Protein AF-A0AAV5MTF2-F1 (afdb_monomer_lite)

pLDDT: mean 80.7, std 14.3, range [47.31, 94.88]

Secondary structure (DSSP, 8-state):
-TTSS-SSHHHHHHHHHHHTSEEEEEETTEEEEEE----HHHHHHHHHHHHHHHHHHHHHHHHHHHHHHHHHHHHHHS---THHHHHHHHHS--

Organism: NCBI:txid152421

Radius of gyration: 33.63 Å; chains: 1; bounding box: 80×46×67 Å

Sequence (94 aa):
MNSTQWATLTEFVKYLGRIGECKVEETPKGWFITSIDRDSETVFKEKQKNKRMKMEMSEEEKKEREIQKQIEKAEQLMPLNPDAEKEKKQKLLL

InterPro domains:
  IPR019447 DNA/RNA-binding protein Kin17, WH-like domain [PF10357] (1-71)
  IPR019447 DNA/RNA-binding protein Kin17, WH-like domain [SM01253] (1-72)
  IPR037321 KIN17-like protein [PTHR12805] (1-85)
  IPR038254 DNA/RNA-binding protein KIN17, WH-like domain superfamily [G3DSA:1.10.10.2030] (1-54)

Foldseek 3Di:
DPPDPDPDPVVVLVVCVVVPQWDWDQDPVGIDTHGDPPPVVVVVVVVVVVVVVVVVVVVVVVVVVVVVVVVVVVVVVPPPPVVVVVVVVVVVVD

Structure (mmCIF, N/CA/C/O backbone):
data_AF-A0AAV5MTF2-F1
#
_entry.id   AF-A0AAV5MTF2-F1
#
loop_
_atom_site.group_PDB
_atom_site.id
_atom_site.type_symbol
_atom_site.label_atom_id
_atom_site.label_alt_id
_atom_site.label_comp_id
_atom_site.label_asym_id
_atom_site.label_entity_id
_atom_site.label_seq_id
_atom_site.pdbx_PDB_ins_code
_atom_site.Cartn_x
_atom_site.Cartn_y
_atom_site.Cartn_z
_atom_site.occupancy
_atom_site.B_iso_or_equiv
_atom_site.auth_seq_id
_atom_site.auth_comp_id
_atom_site.auth_asym_id
_atom_site.auth_atom_id
_atom_site.pdbx_PDB_model_num
ATOM 1 N N . MET A 1 1 ? 20.383 -5.743 -19.799 1.00 80.50 1 MET A N 1
ATOM 2 C CA . MET A 1 1 ? 20.750 -4.815 -18.708 1.00 80.50 1 MET A CA 1
ATOM 3 C C . MET A 1 1 ? 22.039 -5.360 -18.086 1.00 80.50 1 MET A C 1
ATOM 5 O O . MET A 1 1 ? 22.002 -6.397 -17.443 1.00 80.50 1 MET A O 1
ATOM 9 N N . ASN A 1 2 ? 23.195 -4.765 -18.410 1.00 81.12 2 ASN A N 1
ATOM 10 C CA . ASN A 1 2 ? 24.484 -5.484 -18.523 1.00 81.12 2 ASN A CA 1
ATOM 11 C C . ASN A 1 2 ? 25.061 -6.102 -17.234 1.00 81.12 2 ASN A C 1
ATOM 13 O O . ASN A 1 2 ? 25.906 -6.983 -17.325 1.00 81.12 2 ASN A O 1
ATOM 17 N N . SER A 1 3 ? 24.611 -5.675 -16.055 1.00 90.06 3 SER A N 1
ATOM 18 C CA . SER A 1 3 ? 25.092 -6.184 -14.757 1.00 90.06 3 SER A CA 1
ATOM 19 C C . SER A 1 3 ? 24.000 -6.898 -13.965 1.00 90.06 3 SER A C 1
ATOM 21 O O . SER A 1 3 ? 24.070 -6.998 -12.745 1.00 90.06 3 SER A O 1
ATOM 23 N N . THR A 1 4 ? 22.955 -7.359 -14.648 1.00 90.31 4 THR A N 1
ATOM 24 C CA . THR A 1 4 ? 21.818 -8.021 -14.015 1.00 90.31 4 THR A CA 1
ATOM 25 C C . THR A 1 4 ? 21.354 -9.220 -14.826 1.00 90.31 4 THR A C 1
ATOM 27 O O . THR A 1 4 ? 21.619 -9.294 -16.022 1.00 90.31 4 THR A O 1
ATOM 30 N N . GLN A 1 5 ? 20.592 -10.112 -14.194 1.00 91.44 5 GLN A N 1
ATOM 31 C CA . GLN A 1 5 ? 19.989 -11.268 -14.864 1.00 91.44 5 GLN A CA 1
ATOM 32 C C . GLN A 1 5 ? 18.900 -10.906 -15.893 1.00 91.44 5 GLN A C 1
ATOM 34 O O . GLN A 1 5 ? 18.476 -11.772 -16.649 1.00 91.44 5 GLN A O 1
ATOM 39 N N . TRP A 1 6 ? 18.432 -9.652 -15.934 1.00 93.56 6 TRP A N 1
ATOM 40 C CA . TRP A 1 6 ? 17.340 -9.236 -16.817 1.00 93.56 6 TRP A CA 1
ATOM 41 C C . TRP A 1 6 ? 17.842 -8.758 -18.182 1.00 93.56 6 TRP A C 1
ATOM 43 O O . TRP A 1 6 ? 18.786 -7.960 -18.303 1.00 93.56 6 TRP A O 1
ATOM 53 N N . ALA A 1 7 ? 17.149 -9.191 -19.235 1.00 92.12 7 ALA A N 1
ATOM 54 C CA . ALA A 1 7 ? 17.489 -8.814 -20.601 1.00 92.12 7 ALA A CA 1
ATOM 55 C C . ALA A 1 7 ? 17.209 -7.321 -20.832 1.00 92.12 7 ALA A C 1
ATOM 57 O O . ALA A 1 7 ? 18.036 -6.604 -21.407 1.00 92.12 7 ALA A O 1
ATOM 58 N N . THR A 1 8 ? 16.093 -6.816 -20.292 1.00 93.44 8 THR A N 1
ATOM 59 C CA . THR A 1 8 ? 15.634 -5.432 -20.494 1.00 93.44 8 THR A CA 1
ATOM 60 C C . THR A 1 8 ? 15.363 -4.698 -19.181 1.00 93.44 8 THR A C 1
ATOM 62 O O . THR A 1 8 ? 15.038 -5.308 -18.165 1.00 93.44 8 THR A O 1
ATOM 65 N N . LEU A 1 9 ? 15.446 -3.361 -19.214 1.00 91.44 9 LEU A N 1
ATOM 66 C CA . LEU A 1 9 ? 15.068 -2.510 -18.080 1.00 91.44 9 LEU A CA 1
ATOM 67 C C . LEU A 1 9 ? 13.598 -2.729 -17.686 1.00 91.44 9 LEU A C 1
ATOM 69 O O . LEU A 1 9 ? 13.284 -2.850 -16.510 1.00 91.44 9 LEU A O 1
ATOM 73 N N . THR A 1 10 ? 12.705 -2.845 -18.670 1.00 92.69 10 THR A N 1
ATOM 74 C CA . THR A 1 10 ? 11.274 -3.095 -18.453 1.00 92.69 10 THR A CA 1
ATOM 75 C C . THR A 1 10 ? 11.018 -4.385 -17.680 1.00 92.69 10 THR A C 1
ATOM 77 O O . THR A 1 10 ? 10.165 -4.423 -16.796 1.00 92.69 10 THR A O 1
ATOM 80 N N . GLU A 1 11 ? 11.750 -5.450 -18.003 1.00 92.69 11 GLU A N 1
ATOM 81 C CA . GLU A 1 11 ? 11.644 -6.728 -17.301 1.00 92.69 11 GLU A CA 1
ATOM 82 C C . GLU A 1 11 ? 12.074 -6.599 -15.834 1.00 92.69 11 GLU A C 1
ATOM 84 O O . GLU A 1 11 ? 11.357 -7.056 -14.942 1.00 92.69 11 GLU A O 1
ATOM 89 N N . PHE A 1 12 ? 13.180 -5.897 -15.581 1.00 92.38 12 PHE A N 1
ATOM 90 C CA . PHE A 1 12 ? 13.646 -5.610 -14.227 1.00 92.38 12 PHE A CA 1
ATOM 91 C C . PHE A 1 12 ? 12.641 -4.769 -13.424 1.00 92.38 12 PHE A C 1
ATOM 93 O O . PHE A 1 12 ? 12.292 -5.126 -12.301 1.00 92.38 12 PHE A O 1
ATOM 100 N N . VAL A 1 13 ? 12.111 -3.688 -14.003 1.00 92.44 13 VAL A N 1
ATOM 101 C CA . VAL A 1 13 ? 11.150 -2.806 -13.317 1.00 92.44 13 VAL A CA 1
ATOM 102 C C . VAL A 1 13 ? 9.842 -3.540 -13.007 1.00 92.44 13 VAL A C 1
ATOM 104 O O . VAL A 1 13 ? 9.318 -3.440 -11.897 1.00 92.44 13 VAL A O 1
ATOM 107 N N . LYS A 1 14 ? 9.338 -4.360 -13.938 1.00 91.19 14 LYS A N 1
ATOM 108 C CA . LYS A 1 14 ? 8.165 -5.214 -13.687 1.00 91.19 14 LYS A CA 1
ATOM 109 C C . LYS A 1 14 ? 8.434 -6.247 -12.594 1.00 91.19 14 LYS A C 1
ATOM 111 O O . LYS A 1 14 ? 7.540 -6.527 -11.798 1.00 91.19 14 LYS A O 1
ATOM 116 N N . TYR A 1 15 ? 9.643 -6.806 -12.537 1.00 92.69 15 TYR A N 1
ATOM 117 C CA . TYR A 1 15 ? 10.046 -7.705 -11.459 1.00 92.69 15 TYR A CA 1
ATOM 118 C C . TYR A 1 15 ? 10.023 -7.000 -10.093 1.00 92.69 15 TYR A C 1
ATOM 120 O O . TYR A 1 15 ? 9.397 -7.525 -9.173 1.00 92.69 15 TYR A O 1
ATOM 128 N N . LEU A 1 16 ? 10.595 -5.794 -9.979 1.00 90.25 16 LEU A N 1
ATOM 129 C CA . LEU A 1 16 ? 10.568 -4.992 -8.744 1.00 90.25 16 LEU A CA 1
ATOM 130 C C . LEU A 1 16 ? 9.140 -4.698 -8.256 1.00 90.25 16 LEU A C 1
ATOM 132 O O . LEU A 1 16 ? 8.854 -4.806 -7.063 1.00 90.25 16 LEU A O 1
ATOM 136 N N . GLY A 1 17 ? 8.224 -4.395 -9.180 1.00 89.38 17 GLY A N 1
ATOM 137 C CA . GLY A 1 17 ? 6.807 -4.217 -8.854 1.00 89.38 17 GLY A CA 1
ATOM 138 C C . GLY A 1 17 ? 6.132 -5.501 -8.354 1.00 89.38 17 GLY A C 1
ATOM 139 O O . GLY A 1 17 ? 5.327 -5.448 -7.429 1.00 89.38 17 GLY A O 1
ATOM 140 N N .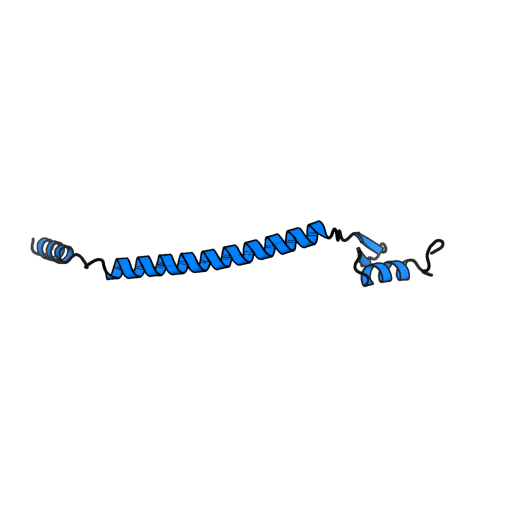 ARG A 1 18 ? 6.482 -6.669 -8.917 1.00 89.69 18 ARG A N 1
ATOM 141 C CA . ARG A 1 18 ? 5.916 -7.976 -8.515 1.00 89.69 18 ARG A CA 1
ATOM 142 C C . ARG A 1 18 ? 6.356 -8.419 -7.123 1.00 89.69 18 ARG A C 1
ATOM 144 O O . ARG A 1 18 ? 5.538 -8.950 -6.381 1.00 89.69 18 ARG A O 1
ATOM 151 N N . ILE A 1 19 ? 7.624 -8.210 -6.768 1.00 90.69 19 ILE A N 1
ATOM 152 C CA . ILE A 1 19 ? 8.129 -8.498 -5.411 1.00 90.69 19 ILE A CA 1
ATOM 153 C C . ILE A 1 19 ? 7.618 -7.469 -4.381 1.00 90.69 19 ILE A C 1
ATOM 155 O O . ILE A 1 19 ? 7.619 -7.708 -3.171 1.00 90.69 19 ILE A O 1
ATOM 159 N N . GLY A 1 20 ? 7.138 -6.321 -4.873 1.00 85.06 20 GLY A N 1
ATOM 160 C CA . GLY A 1 20 ? 6.543 -5.248 -4.085 1.00 85.06 20 GLY A CA 1
ATOM 161 C C . GLY A 1 20 ? 7.553 -4.428 -3.280 1.00 85.06 20 GLY A C 1
ATOM 162 O O . GLY A 1 20 ? 7.144 -3.680 -2.398 1.00 85.06 20 GLY A O 1
ATOM 163 N N . GLU A 1 21 ? 8.848 -4.565 -3.558 1.00 83.31 21 GLU A N 1
ATOM 164 C CA . GLU A 1 21 ? 9.912 -3.748 -2.953 1.00 83.31 21 GLU A CA 1
ATOM 165 C C . GLU A 1 21 ? 9.809 -2.280 -3.386 1.00 83.31 21 GLU A C 1
ATOM 167 O O . GLU A 1 21 ? 10.231 -1.367 -2.678 1.00 83.31 21 GLU A O 1
ATOM 172 N N . CYS A 1 22 ? 9.225 -2.026 -4.558 1.00 89.69 22 CYS A N 1
ATOM 173 C CA . CYS A 1 22 ? 9.029 -0.679 -5.066 1.00 89.69 22 CYS A CA 1
ATOM 174 C C . CYS A 1 22 ? 7.645 -0.516 -5.688 1.00 89.69 22 CYS A C 1
ATOM 176 O O . CYS A 1 22 ? 7.111 -1.433 -6.319 1.00 89.69 22 CYS A O 1
ATOM 178 N N . LYS A 1 23 ? 7.096 0.694 -5.576 1.00 90.25 23 LYS A N 1
ATOM 179 C CA . LYS A 1 23 ? 5.978 1.128 -6.408 1.00 90.25 23 LYS A CA 1
ATOM 180 C C . LYS A 1 23 ? 6.547 1.559 -7.756 1.00 90.25 23 LYS A C 1
ATOM 182 O O . LYS A 1 23 ? 7.461 2.379 -7.804 1.00 90.25 23 LYS A O 1
ATOM 187 N N . VAL A 1 24 ? 6.026 0.985 -8.833 1.00 93.50 24 VAL A N 1
ATOM 188 C CA . VAL A 1 24 ? 6.494 1.246 -10.197 1.00 93.50 24 VAL A CA 1
ATOM 189 C C . VAL A 1 24 ? 5.370 1.856 -11.021 1.00 93.50 24 VAL A C 1
ATOM 191 O O . VAL A 1 24 ? 4.235 1.385 -10.971 1.00 93.50 24 VAL A O 1
ATOM 194 N N . GLU A 1 25 ? 5.686 2.909 -11.766 1.00 94.44 25 GLU A N 1
ATOM 195 C CA . GLU A 1 25 ? 4.741 3.639 -12.610 1.00 94.44 25 GLU A CA 1
ATOM 196 C C . GLU A 1 25 ? 5.349 3.843 -14.003 1.00 94.44 25 GLU A C 1
ATOM 198 O O . GLU A 1 25 ? 6.493 4.282 -14.146 1.00 94.44 25 GLU A O 1
ATOM 203 N N . GLU A 1 26 ? 4.589 3.496 -15.042 1.00 93.94 26 GLU A N 1
ATOM 204 C CA . GLU A 1 26 ? 4.969 3.746 -16.432 1.00 93.94 26 GLU A CA 1
ATOM 205 C C . GLU A 1 26 ? 4.366 5.075 -16.880 1.00 93.94 26 GLU A C 1
ATOM 207 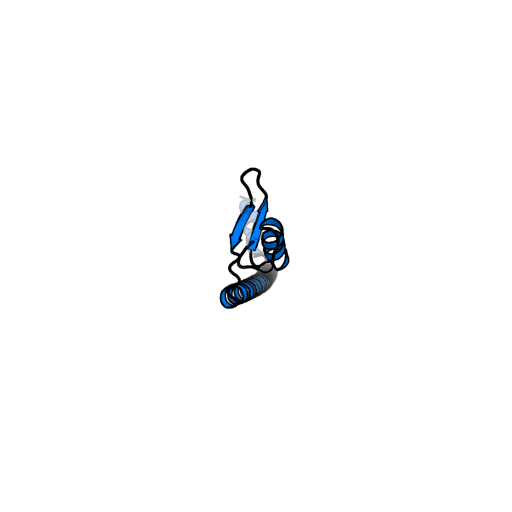O O . GLU A 1 26 ? 3.157 5.290 -16.780 1.00 93.94 26 GLU A O 1
ATOM 212 N N . THR A 1 27 ? 5.203 5.977 -17.381 1.00 93.62 27 THR A N 1
ATOM 213 C CA . THR A 1 27 ? 4.766 7.262 -17.934 1.00 93.62 27 THR A CA 1
ATOM 214 C C . THR A 1 27 ? 5.331 7.438 -19.344 1.00 93.62 27 THR A C 1
ATOM 216 O O . THR A 1 27 ? 6.316 6.784 -19.695 1.00 93.62 27 THR A O 1
ATOM 219 N N . PRO A 1 28 ? 4.816 8.387 -20.147 1.00 94.88 28 PRO A N 1
ATOM 220 C CA . PRO A 1 28 ? 5.401 8.700 -21.453 1.00 94.88 28 PRO A CA 1
ATOM 221 C C . PRO A 1 28 ? 6.873 9.142 -21.396 1.00 94.88 28 PRO A C 1
ATOM 223 O O . PRO A 1 28 ? 7.568 9.093 -22.405 1.00 94.88 28 PRO A O 1
ATOM 226 N N . LYS A 1 29 ? 7.357 9.582 -20.224 1.00 93.00 29 LYS A N 1
ATOM 227 C CA . LYS A 1 29 ? 8.758 9.972 -19.994 1.00 93.00 29 LYS A CA 1
ATOM 228 C C . LYS A 1 29 ? 9.650 8.799 -19.563 1.00 93.00 29 LYS A C 1
ATOM 230 O O . LYS A 1 29 ? 10.851 8.992 -19.403 1.00 93.00 29 LYS A O 1
ATOM 235 N N . GLY A 1 30 ? 9.085 7.606 -19.375 1.00 93.44 30 GLY A N 1
ATOM 236 C CA . GLY A 1 30 ? 9.780 6.406 -18.916 1.00 93.44 30 GLY A CA 1
ATOM 237 C C . GLY A 1 30 ? 9.233 5.860 -17.595 1.00 93.44 30 GLY A C 1
ATOM 238 O O . GLY A 1 30 ? 8.117 6.182 -17.177 1.00 93.44 30 GLY A O 1
ATOM 239 N N . TRP A 1 31 ? 10.041 5.018 -16.948 1.00 93.31 31 TRP A N 1
ATOM 240 C CA . TRP A 1 31 ? 9.710 4.336 -15.697 1.00 93.31 31 TRP A CA 1
ATOM 241 C C . TRP A 1 31 ? 10.043 5.189 -14.474 1.00 93.31 31 TRP A C 1
ATOM 243 O O . TRP A 1 31 ? 11.174 5.649 -14.320 1.00 93.31 31 TRP A O 1
ATOM 253 N N . PHE A 1 32 ? 9.072 5.331 -13.578 1.00 93.75 32 PHE A N 1
ATOM 254 C CA . PHE A 1 32 ? 9.223 5.959 -12.271 1.00 93.75 32 PHE A CA 1
ATOM 255 C C . PHE A 1 32 ? 9.153 4.886 -11.187 1.00 93.75 32 PHE A C 1
ATOM 257 O O . PHE A 1 32 ? 8.282 4.016 -11.213 1.00 93.75 32 PHE A O 1
ATOM 264 N N . ILE A 1 33 ? 10.095 4.933 -10.246 1.00 92.69 33 ILE A N 1
ATOM 265 C CA . ILE A 1 33 ? 10.221 3.952 -9.167 1.00 92.69 33 ILE A CA 1
ATOM 266 C C . ILE A 1 33 ? 10.238 4.709 -7.843 1.00 92.69 33 ILE A C 1
ATOM 268 O O . ILE A 1 33 ? 11.055 5.607 -7.645 1.00 92.69 33 ILE A O 1
ATOM 272 N N . THR A 1 34 ? 9.344 4.340 -6.933 1.00 92.81 34 THR A N 1
ATOM 273 C CA . THR A 1 34 ? 9.329 4.826 -5.552 1.00 92.81 34 THR A CA 1
ATOM 274 C C . THR A 1 34 ? 9.657 3.664 -4.626 1.00 92.81 34 THR A C 1
ATOM 276 O O . THR A 1 34 ? 8.969 2.642 -4.645 1.00 92.81 34 THR A O 1
ATOM 279 N N . SER A 1 35 ? 10.716 3.813 -3.830 1.00 84.44 35 SER A N 1
ATOM 280 C CA . SER A 1 35 ? 11.099 2.810 -2.835 1.00 84.44 35 SER A CA 1
ATOM 281 C C . SER A 1 35 ? 9.998 2.671 -1.789 1.00 84.44 35 SER A C 1
ATOM 283 O O . SER A 1 35 ? 9.486 3.680 -1.299 1.00 84.44 35 SER A O 1
ATOM 285 N N . ILE A 1 36 ? 9.631 1.437 -1.453 1.00 82.31 36 ILE A N 1
ATOM 286 C CA . ILE A 1 36 ? 8.713 1.170 -0.348 1.00 82.31 36 ILE A CA 1
ATOM 287 C C . ILE A 1 36 ? 9.578 0.843 0.860 1.00 82.31 36 ILE A C 1
ATOM 289 O O . ILE A 1 36 ? 10.289 -0.157 0.866 1.00 82.31 36 ILE A O 1
ATOM 293 N N . ASP A 1 37 ? 9.527 1.696 1.876 1.00 74.69 37 ASP A N 1
ATOM 294 C CA . ASP A 1 37 ? 10.262 1.461 3.110 1.00 74.69 37 ASP A CA 1
ATOM 295 C C . ASP A 1 37 ? 9.547 0.375 3.930 1.00 74.69 37 ASP A C 1
ATOM 297 O O . ASP A 1 37 ? 8.470 0.590 4.493 1.00 74.69 37 ASP A O 1
ATOM 301 N N . ARG A 1 38 ? 10.098 -0.842 3.904 1.00 64.62 38 ARG A N 1
ATOM 302 C CA . ARG A 1 38 ? 9.563 -2.030 4.590 1.00 64.62 38 ARG A CA 1
ATOM 303 C C . ARG A 1 38 ? 10.331 -2.334 5.869 1.00 64.62 38 ARG A C 1
ATOM 305 O O . ARG A 1 38 ? 10.449 -3.502 6.242 1.00 64.62 38 ARG A O 1
ATOM 312 N N . ASP A 1 39 ? 10.859 -1.314 6.541 1.00 70.25 39 ASP A N 1
ATOM 313 C CA . ASP A 1 39 ? 11.545 -1.525 7.806 1.00 70.25 39 ASP A CA 1
ATOM 314 C C . ASP A 1 39 ? 10.599 -2.243 8.785 1.00 70.25 39 ASP A C 1
ATOM 316 O O . ASP A 1 39 ? 9.532 -1.733 9.153 1.00 70.25 39 ASP A O 1
ATOM 320 N N . SER A 1 40 ? 10.934 -3.490 9.139 1.00 60.28 40 SER A N 1
ATOM 321 C CA . SER A 1 40 ? 10.016 -4.389 9.858 1.00 60.28 40 SER A CA 1
ATOM 322 C C . SER A 1 40 ? 9.587 -3.798 11.203 1.00 60.28 40 SER A C 1
ATOM 324 O O . SER A 1 40 ? 8.476 -4.042 11.681 1.00 60.28 40 SER A O 1
ATOM 326 N N . GLU A 1 41 ? 10.449 -2.954 11.772 1.00 62.78 41 GLU A N 1
ATOM 327 C CA . GLU A 1 41 ? 10.206 -2.214 12.996 1.00 62.78 41 GLU A CA 1
ATOM 328 C C . GLU A 1 41 ? 9.098 -1.166 12.817 1.00 62.78 41 GLU A C 1
ATOM 330 O O . GLU A 1 41 ? 8.213 -1.055 13.668 1.00 62.78 41 GLU A O 1
ATOM 335 N N . THR A 1 42 ? 9.086 -0.442 11.697 1.00 63.78 42 THR A N 1
ATOM 336 C CA . THR A 1 42 ? 8.081 0.586 11.387 1.00 63.78 42 THR A CA 1
ATOM 337 C C . THR A 1 42 ? 6.714 -0.049 11.151 1.00 63.78 42 THR A C 1
ATOM 339 O O . THR A 1 42 ? 5.728 0.349 11.777 1.00 63.78 42 THR A O 1
ATOM 342 N N . VAL A 1 43 ? 6.660 -1.126 10.361 1.00 63.72 43 VAL A N 1
ATOM 343 C CA . VAL A 1 43 ? 5.418 -1.880 10.108 1.00 63.72 43 VAL A CA 1
ATOM 344 C C . VAL A 1 43 ? 4.880 -2.519 11.396 1.00 63.72 43 VAL A C 1
ATOM 346 O O . VAL A 1 43 ? 3.668 -2.516 11.649 1.00 63.72 43 VAL A O 1
ATOM 349 N N . PHE A 1 44 ? 5.756 -3.047 12.257 1.00 65.19 44 PHE A N 1
ATOM 350 C CA . PHE A 1 44 ? 5.349 -3.606 13.545 1.00 65.19 44 PHE A CA 1
ATOM 351 C C . PHE A 1 44 ? 4.829 -2.526 14.501 1.00 65.19 44 PHE A C 1
ATOM 353 O O . PHE A 1 44 ? 3.763 -2.710 15.099 1.00 65.19 44 PHE A O 1
ATOM 360 N N . LYS A 1 45 ? 5.528 -1.390 14.617 1.00 71.94 45 LYS A N 1
ATOM 361 C CA . LYS A 1 45 ? 5.102 -0.242 15.434 1.00 71.94 45 LYS A CA 1
ATOM 362 C C . LYS A 1 45 ? 3.743 0.285 14.986 1.00 71.94 45 LYS A C 1
ATOM 364 O O . LYS A 1 45 ? 2.877 0.515 15.831 1.00 71.94 45 LYS A O 1
ATOM 369 N N . GLU A 1 46 ? 3.516 0.407 13.683 1.00 71.25 46 GLU A N 1
ATOM 370 C CA . GLU A 1 46 ? 2.242 0.879 13.142 1.00 71.25 46 GLU A CA 1
ATOM 371 C C . GLU A 1 46 ? 1.101 -0.110 13.417 1.00 71.25 46 GLU A C 1
ATOM 373 O O . GLU A 1 46 ? 0.031 0.275 13.898 1.00 71.25 46 GLU A O 1
ATOM 378 N N . LYS A 1 47 ? 1.347 -1.416 13.248 1.00 73.19 47 LYS A N 1
ATOM 379 C CA . LYS A 1 47 ? 0.371 -2.459 13.598 1.00 73.19 47 LYS A CA 1
ATOM 380 C C . LYS A 1 47 ? 0.050 -2.472 15.096 1.00 73.19 47 LYS A C 1
ATOM 382 O O . LYS A 1 47 ? -1.109 -2.666 15.467 1.00 73.19 47 LYS A O 1
ATOM 387 N N . GLN A 1 48 ? 1.045 -2.265 15.959 1.00 74.62 48 GLN A N 1
ATOM 388 C CA . GLN A 1 48 ? 0.851 -2.149 17.409 1.00 74.62 48 GLN A CA 1
ATOM 389 C C . GLN A 1 48 ? 0.047 -0.895 17.768 1.00 74.62 48 GLN A C 1
ATOM 391 O O . GLN A 1 48 ? -0.895 -0.985 18.555 1.00 74.62 48 GLN A O 1
ATOM 396 N N . LYS A 1 49 ? 0.357 0.253 17.156 1.00 78.94 49 LYS A N 1
ATOM 397 C CA . LYS A 1 49 ? -0.371 1.512 17.357 1.00 78.94 49 LYS A CA 1
ATOM 398 C C . LYS A 1 49 ? -1.838 1.382 16.945 1.00 78.94 49 LYS A C 1
ATOM 400 O O . LYS A 1 49 ? -2.717 1.697 17.742 1.00 78.94 49 LYS A O 1
ATOM 405 N N . ASN A 1 50 ? -2.108 0.811 15.772 1.00 79.00 50 ASN A N 1
ATOM 406 C CA . ASN A 1 50 ? -3.476 0.584 15.301 1.00 79.00 50 ASN A CA 1
ATOM 407 C C . ASN A 1 50 ? -4.250 -0.396 16.192 1.00 79.00 50 ASN A C 1
ATOM 409 O O . ASN A 1 50 ? -5.443 -0.207 16.418 1.00 79.00 50 ASN A O 1
ATOM 413 N N . LYS A 1 51 ? -3.594 -1.434 16.730 1.00 86.00 51 LYS A N 1
ATOM 414 C CA . LYS A 1 51 ? -4.224 -2.329 17.714 1.00 86.00 51 LYS A CA 1
ATOM 415 C C . LYS A 1 51 ? -4.576 -1.592 19.005 1.00 86.00 51 LYS A C 1
ATOM 417 O O . LYS A 1 51 ? -5.683 -1.772 19.500 1.00 86.00 51 LYS A O 1
ATOM 422 N N . ARG A 1 52 ? -3.665 -0.764 19.529 1.00 82.56 52 ARG A N 1
ATOM 423 C CA . ARG A 1 52 ? -3.903 0.038 20.740 1.00 82.56 52 ARG A CA 1
ATOM 424 C C . ARG A 1 52 ? -5.070 1.003 20.552 1.00 82.56 52 ARG A C 1
ATOM 426 O O . ARG A 1 52 ? -5.990 0.956 21.352 1.00 82.56 52 ARG A O 1
ATOM 433 N N . MET A 1 53 ? -5.089 1.761 19.455 1.00 81.25 53 MET A N 1
ATOM 434 C CA . MET A 1 53 ? -6.177 2.701 19.148 1.00 81.25 53 MET A CA 1
ATOM 435 C C . MET A 1 53 ? -7.542 2.011 19.039 1.00 81.25 53 MET A C 1
ATOM 437 O O . MET A 1 53 ? -8.527 2.508 19.571 1.00 81.25 53 MET A O 1
ATOM 441 N N . LYS A 1 54 ? -7.611 0.839 18.392 1.00 85.88 54 LYS A N 1
ATOM 442 C CA . LYS A 1 54 ? -8.863 0.067 18.310 1.00 85.88 54 LYS A CA 1
ATOM 443 C C . LYS A 1 54 ? -9.348 -0.416 19.677 1.00 85.88 54 LYS A C 1
ATOM 445 O O . LYS A 1 54 ? -10.547 -0.413 19.927 1.00 85.88 54 LYS A O 1
ATOM 450 N N . MET A 1 55 ? -8.430 -0.855 20.539 1.00 86.25 55 MET A N 1
ATOM 451 C CA . MET A 1 55 ? -8.782 -1.265 21.899 1.00 86.25 55 MET A CA 1
ATOM 452 C C . MET A 1 55 ? -9.250 -0.067 22.726 1.00 86.25 55 MET A C 1
ATOM 454 O O . MET A 1 55 ? -10.279 -0.160 23.378 1.00 86.25 55 MET A O 1
ATOM 458 N N . GLU A 1 56 ? -8.544 1.059 22.649 1.00 87.94 56 GLU A N 1
ATOM 459 C CA . GLU A 1 56 ? -8.879 2.284 23.378 1.00 87.94 56 GLU A CA 1
ATOM 460 C C . GLU A 1 56 ? -10.263 2.820 22.996 1.00 87.94 56 GLU A C 1
ATOM 462 O O . GLU A 1 56 ? -11.085 3.045 23.879 1.00 87.94 56 GLU A O 1
ATOM 467 N N . MET A 1 57 ? -10.568 2.886 21.696 1.00 88.94 57 MET A N 1
ATOM 468 C CA . MET A 1 57 ? -11.892 3.272 21.197 1.00 88.94 57 MET A CA 1
ATOM 469 C C . MET A 1 57 ? -12.995 2.330 21.703 1.00 88.94 57 MET A C 1
ATOM 471 O O . MET A 1 57 ? -14.042 2.780 22.154 1.00 88.94 57 MET A O 1
ATOM 475 N N . SER A 1 58 ? -12.753 1.013 21.688 1.00 91.00 58 SER A N 1
ATOM 476 C CA . SER A 1 58 ? -13.733 0.044 22.192 1.00 91.00 58 SER A CA 1
ATOM 477 C C . SER A 1 58 ? -13.965 0.166 23.703 1.00 91.00 58 SER A C 1
ATOM 479 O O . SER A 1 58 ? -15.086 -0.037 24.171 1.00 91.00 58 SER A O 1
ATOM 481 N N . GLU A 1 59 ? -12.926 0.478 24.476 1.00 90.88 59 GLU A N 1
ATOM 482 C CA . GLU A 1 59 ? -13.040 0.699 25.920 1.00 90.88 59 GLU A CA 1
ATOM 483 C C . GLU A 1 59 ? -13.753 2.020 26.240 1.00 90.88 59 GLU A C 1
ATOM 485 O O . GLU A 1 59 ? -14.552 2.073 27.176 1.00 90.88 59 GLU A O 1
ATOM 490 N N . GLU A 1 60 ? -13.522 3.067 25.450 1.00 90.81 60 GLU A N 1
ATOM 491 C CA . GLU A 1 60 ? -14.223 4.347 25.569 1.00 90.81 60 GLU A CA 1
ATOM 492 C C . GLU A 1 60 ? -15.731 4.195 25.306 1.00 90.81 60 GLU A C 1
ATOM 494 O O . GLU A 1 60 ? -16.537 4.591 26.149 1.00 90.81 60 GLU A O 1
ATOM 499 N N . GLU A 1 61 ? -16.127 3.485 24.243 1.00 91.94 61 GLU A N 1
ATOM 500 C CA . GLU A 1 61 ? -17.539 3.178 23.949 1.00 91.94 61 GLU A CA 1
ATOM 501 C C . GLU A 1 61 ? -18.233 2.359 25.053 1.00 91.94 61 GLU A C 1
ATOM 503 O O . GLU A 1 61 ? -19.454 2.432 25.243 1.00 91.94 61 GLU A O 1
ATOM 508 N N . LYS A 1 62 ? -17.488 1.504 25.765 1.00 92.81 62 LYS A N 1
ATOM 509 C CA . LYS A 1 62 ? -18.032 0.758 26.912 1.00 92.81 62 LYS A CA 1
ATOM 510 C C . LYS A 1 62 ? -18.243 1.678 28.107 1.00 92.81 62 LYS A C 1
ATOM 512 O O . LYS A 1 62 ? -19.316 1.633 28.708 1.00 92.81 62 LYS A O 1
ATOM 517 N N . LYS A 1 63 ? -17.253 2.520 28.422 1.00 93.75 63 LYS A N 1
ATOM 518 C CA . LYS A 1 63 ? -17.336 3.493 29.521 1.00 93.75 63 LYS A CA 1
ATOM 519 C C . LYS A 1 63 ? -18.470 4.482 29.303 1.00 93.75 63 LYS A C 1
ATOM 521 O O . LYS A 1 63 ? -19.240 4.722 30.226 1.00 93.75 63 LYS A O 1
ATOM 526 N N . GLU A 1 64 ? -18.622 5.003 28.090 1.00 94.12 64 GLU A N 1
ATOM 527 C CA . GLU A 1 64 ? -19.707 5.928 27.766 1.00 94.12 64 GLU A CA 1
ATOM 528 C C . GLU A 1 64 ? -21.083 5.282 27.982 1.00 94.12 64 GLU A C 1
ATOM 530 O O . GLU A 1 64 ? -21.953 5.868 28.629 1.00 94.12 64 GLU A O 1
ATOM 535 N N . ARG A 1 65 ? -21.259 4.023 27.556 1.00 93.38 65 ARG A N 1
ATOM 536 C CA . ARG A 1 65 ? -22.491 3.264 27.826 1.00 93.38 65 ARG A CA 1
ATOM 537 C C . ARG A 1 65 ? -22.739 3.023 29.312 1.00 93.38 65 ARG A C 1
ATOM 539 O O . ARG A 1 65 ? -23.893 3.008 29.738 1.00 93.38 65 ARG A O 1
ATOM 546 N N . GLU A 1 66 ? -21.701 2.788 30.107 1.00 94.12 66 GLU A N 1
ATOM 547 C CA . GLU A 1 66 ? -21.851 2.640 31.559 1.00 94.12 66 GLU A CA 1
ATOM 548 C C . GLU A 1 66 ? -22.239 3.953 32.234 1.00 94.12 66 GLU A C 1
ATOM 550 O O . GLU A 1 66 ? -23.143 3.950 33.070 1.00 94.12 66 GLU A O 1
ATOM 555 N N . ILE A 1 67 ? -21.622 5.067 31.836 1.00 94.19 67 ILE A N 1
ATOM 556 C CA . ILE A 1 67 ? -21.951 6.404 32.344 1.00 94.19 67 ILE A CA 1
ATOM 557 C C . ILE A 1 67 ? -23.408 6.745 32.021 1.00 94.19 67 ILE A C 1
ATOM 559 O O . ILE A 1 67 ? -24.155 7.120 32.923 1.00 94.19 67 ILE A O 1
ATOM 563 N N . GLN A 1 68 ? -23.851 6.534 30.778 1.00 93.44 68 GLN A N 1
ATOM 564 C CA . GLN A 1 68 ? -25.244 6.774 30.384 1.00 93.44 68 GLN A CA 1
ATOM 565 C C . GLN A 1 68 ? -26.230 5.956 31.225 1.00 93.44 68 GLN A C 1
ATOM 567 O O . GLN A 1 68 ? -27.209 6.499 31.729 1.00 93.44 68 GLN A O 1
ATOM 572 N N . LYS A 1 69 ? -25.938 4.671 31.465 1.00 93.44 69 LYS A N 1
ATOM 573 C CA . LYS A 1 69 ? -26.772 3.823 32.334 1.00 93.44 69 LYS A CA 1
ATOM 574 C C . LYS A 1 69 ? -26.819 4.319 33.778 1.00 93.44 69 LYS A C 1
ATOM 576 O O . LYS A 1 69 ? -27.826 4.123 34.453 1.00 93.44 69 LYS A O 1
ATOM 581 N N . GLN A 1 70 ? -25.726 4.881 34.290 1.00 90.19 70 GLN A N 1
ATOM 582 C CA . GLN A 1 70 ? -25.697 5.445 35.641 1.00 90.19 70 GLN A CA 1
ATOM 583 C C . GLN A 1 70 ? -26.510 6.738 35.725 1.00 90.19 70 GLN A C 1
ATOM 585 O O . GLN A 1 70 ? -27.241 6.909 36.697 1.00 90.19 70 GLN A O 1
ATOM 590 N N . ILE A 1 71 ? -26.435 7.594 34.701 1.00 91.50 71 ILE A N 1
ATOM 591 C CA . ILE A 1 71 ? -27.252 8.810 34.593 1.00 91.50 71 ILE A CA 1
ATOM 592 C C . ILE A 1 71 ? -28.737 8.443 34.555 1.00 91.50 71 ILE A C 1
ATOM 594 O O . ILE A 1 71 ? -29.491 8.923 35.393 1.00 91.50 71 ILE A O 1
ATOM 598 N N . GLU A 1 72 ? -29.136 7.518 33.678 1.00 90.44 72 GLU A N 1
ATOM 599 C CA . GLU A 1 72 ? -30.535 7.090 33.548 1.00 90.44 72 GLU A CA 1
ATOM 600 C C . GLU A 1 72 ? -31.082 6.522 34.869 1.00 90.44 72 GLU A C 1
AT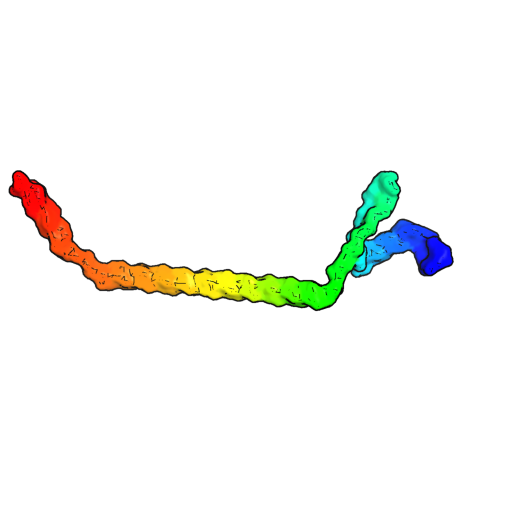OM 602 O O . GLU A 1 72 ? -32.182 6.863 35.306 1.00 90.44 72 GLU A O 1
ATOM 607 N N . LYS A 1 73 ? -30.292 5.692 35.563 1.00 88.69 73 LYS A N 1
ATOM 608 C CA . LYS A 1 73 ? -30.663 5.180 36.891 1.00 88.69 73 LYS A CA 1
ATOM 609 C C . LYS A 1 73 ? -30.782 6.293 37.930 1.00 88.69 73 LYS A C 1
ATOM 611 O O . LYS A 1 73 ? -31.675 6.229 38.770 1.00 88.69 73 LYS A O 1
ATOM 616 N N . ALA A 1 74 ? -29.885 7.277 37.908 1.00 84.44 74 ALA A N 1
ATOM 617 C CA . ALA A 1 74 ? -29.926 8.405 38.831 1.00 84.44 74 ALA A CA 1
ATOM 618 C C 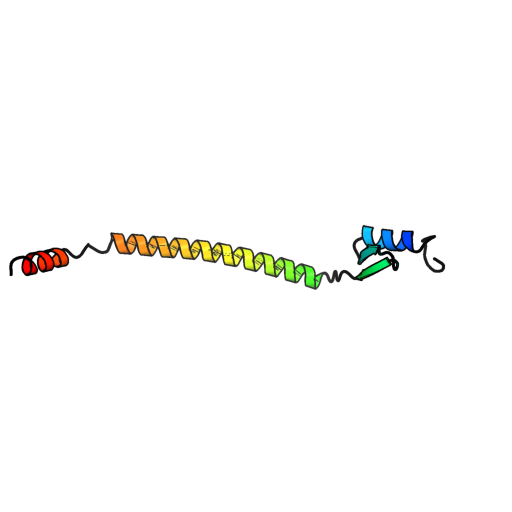. ALA A 1 74 ? -31.142 9.305 38.570 1.00 84.44 74 ALA A C 1
ATOM 620 O O . ALA A 1 74 ? -31.790 9.718 39.528 1.00 84.44 74 ALA A O 1
ATOM 621 N N . GLU A 1 75 ? -31.504 9.543 37.307 1.00 83.44 75 GLU A N 1
ATOM 622 C CA . GLU A 1 75 ? -32.724 10.269 36.933 1.00 83.44 75 GLU A CA 1
ATOM 623 C C . GLU A 1 75 ? -33.993 9.533 37.384 1.00 83.44 75 GLU A C 1
ATOM 625 O O . GLU A 1 75 ? -34.917 10.167 37.883 1.00 83.44 75 GLU A O 1
ATOM 630 N N . GLN A 1 76 ? -34.031 8.200 37.280 1.00 80.44 76 GLN A N 1
ATOM 631 C CA . GLN A 1 76 ? -35.163 7.397 37.767 1.00 80.44 76 GLN A CA 1
ATOM 632 C C . GLN A 1 76 ? -35.254 7.348 39.301 1.00 80.44 76 GLN A C 1
ATOM 634 O O . GLN A 1 76 ? -36.348 7.246 39.854 1.00 80.44 76 GLN A O 1
ATOM 639 N N . LEU A 1 77 ? -34.110 7.384 39.992 1.00 73.44 77 LEU A N 1
ATOM 640 C CA . LEU A 1 77 ? -34.034 7.367 41.456 1.00 73.44 77 LEU A CA 1
ATOM 641 C C . LEU A 1 77 ? -34.188 8.753 42.084 1.00 73.44 77 LEU A C 1
ATOM 643 O O . LEU A 1 77 ? -34.446 8.825 43.284 1.00 73.44 77 LEU A O 1
ATOM 647 N N . MET A 1 78 ? -34.040 9.838 41.318 1.00 64.00 78 MET A N 1
ATOM 648 C CA . MET A 1 78 ? -34.419 11.171 41.773 1.00 64.00 78 MET A CA 1
ATOM 649 C C . MET A 1 78 ? -35.949 11.237 41.839 1.00 64.00 78 MET A C 1
ATOM 651 O O . MET A 1 78 ? -36.603 11.247 40.795 1.00 64.00 78 MET A O 1
ATOM 655 N N . PRO A 1 79 ? -36.562 11.289 43.038 1.00 56.81 79 PRO A N 1
ATOM 656 C CA . PRO A 1 79 ? -37.988 11.541 43.122 1.00 56.81 79 PRO A CA 1
ATOM 657 C C . PRO A 1 79 ? -38.256 12.908 42.486 1.00 56.81 79 PRO A C 1
ATOM 659 O O . PRO A 1 79 ? -37.709 13.917 42.933 1.00 56.81 79 PRO A O 1
ATOM 662 N N . LEU A 1 80 ? -39.085 12.932 41.436 1.00 56.75 80 LEU A N 1
ATOM 663 C CA . LEU A 1 80 ? -39.738 14.137 40.923 1.00 56.75 80 LEU A CA 1
ATOM 664 C C . LEU A 1 80 ? -40.244 14.928 42.127 1.00 56.75 80 LEU A C 1
ATOM 666 O O . LEU A 1 80 ? -41.189 14.500 42.782 1.00 56.75 80 LEU A O 1
ATOM 670 N N . ASN A 1 81 ? -39.551 16.019 42.450 1.00 55.88 81 ASN A N 1
ATOM 671 C CA . ASN A 1 81 ? -39.756 16.798 43.660 1.00 55.88 81 ASN A CA 1
ATOM 672 C C . ASN A 1 81 ? -41.228 17.269 43.697 1.00 55.88 81 ASN A C 1
ATOM 674 O O . ASN A 1 81 ? -41.580 18.179 42.936 1.00 55.88 81 ASN A O 1
ATOM 678 N N . PRO A 1 82 ? -42.116 16.664 44.519 1.00 54.06 82 PRO A N 1
ATOM 679 C CA . PRO A 1 82 ? -43.563 16.909 44.452 1.00 54.06 82 PRO A CA 1
ATOM 680 C C . PRO A 1 82 ? -43.942 18.343 44.842 1.00 54.06 82 PRO A C 1
ATOM 682 O O . PRO A 1 82 ? -45.074 18.783 44.637 1.00 54.06 82 PRO A O 1
ATOM 685 N N . ASP A 1 83 ? -42.996 19.084 45.416 1.00 53.00 83 ASP A N 1
ATOM 686 C CA . ASP A 1 83 ? -43.195 20.456 45.862 1.00 53.00 83 ASP A CA 1
ATOM 687 C C . ASP A 1 83 ? -43.082 21.485 44.722 1.00 53.00 83 ASP A C 1
ATOM 689 O O . ASP A 1 83 ? -43.636 22.578 44.841 1.00 53.00 83 ASP A O 1
ATOM 693 N N . ALA A 1 84 ? -42.526 21.115 43.558 1.00 55.06 84 ALA A N 1
ATOM 694 C CA . ALA A 1 84 ? -42.522 21.981 42.371 1.00 55.06 84 ALA A CA 1
ATOM 695 C C . ALA A 1 84 ? -43.920 22.133 41.726 1.00 55.06 84 ALA A C 1
ATOM 697 O O . ALA A 1 84 ? -44.213 23.153 41.094 1.00 55.06 84 ALA A O 1
ATOM 698 N N . GLU A 1 85 ? -4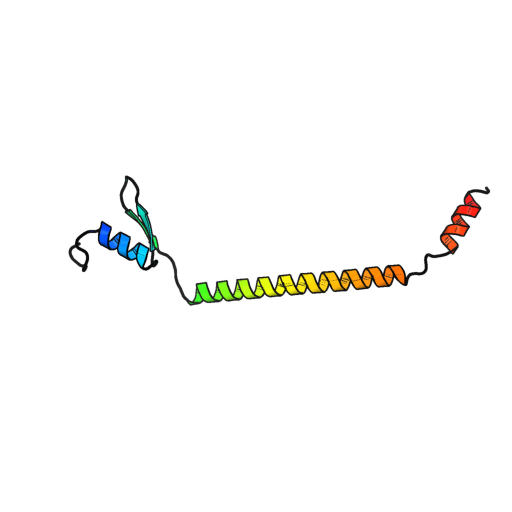4.819 21.152 41.895 1.00 53.03 85 GLU A N 1
ATOM 699 C CA . GLU A 1 85 ? -46.209 21.263 41.421 1.00 53.03 85 GLU A CA 1
ATOM 700 C C . GLU A 1 85 ? -47.084 22.127 42.338 1.00 53.03 85 GLU A C 1
ATOM 702 O O . 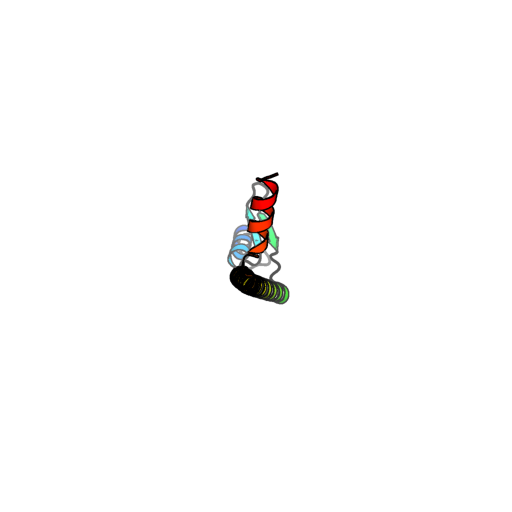GLU A 1 85 ? -48.000 22.807 41.860 1.00 53.03 85 GLU A O 1
ATOM 707 N N . LYS A 1 86 ? -46.798 22.151 43.647 1.00 54.22 86 LYS A N 1
ATOM 708 C CA . LYS A 1 86 ? -47.536 22.988 44.606 1.00 54.22 86 LYS A CA 1
ATOM 709 C C . LYS A 1 86 ? -47.235 24.472 44.402 1.00 54.22 86 LYS A C 1
ATOM 711 O O . LYS A 1 86 ? -48.161 25.281 44.408 1.00 54.22 86 LYS A O 1
ATOM 716 N N . GLU A 1 87 ? -45.981 24.817 44.116 1.00 54.53 87 GLU A N 1
ATOM 717 C CA . GLU A 1 87 ? -45.563 26.206 43.886 1.00 54.53 87 GLU A CA 1
ATOM 718 C C . GLU A 1 87 ? -46.185 26.805 42.607 1.00 54.53 87 GLU A C 1
ATOM 720 O O . GLU A 1 87 ? -46.592 27.970 42.586 1.00 54.53 87 GLU A O 1
ATOM 725 N N . LYS A 1 88 ? -46.368 25.989 41.555 1.00 56.81 88 LYS A N 1
ATOM 726 C CA . LYS A 1 88 ? -47.073 26.399 40.325 1.00 56.81 88 LYS A CA 1
ATOM 727 C C . LYS A 1 88 ? -48.571 26.625 40.537 1.00 56.81 88 LYS A C 1
ATOM 729 O O . LYS A 1 88 ? -49.112 27.582 39.989 1.00 56.81 88 LYS A O 1
ATOM 734 N N . LYS A 1 89 ? -49.248 25.785 41.329 1.00 56.66 89 LYS A N 1
ATOM 735 C CA . LYS A 1 89 ? -50.685 25.959 41.620 1.00 56.66 89 LYS A CA 1
ATOM 736 C C . LYS A 1 89 ? -50.956 27.180 42.497 1.00 56.66 89 LYS A C 1
ATOM 738 O O . LYS A 1 89 ? -51.969 27.842 42.302 1.00 56.66 89 LYS A O 1
ATOM 743 N N . GLN A 1 90 ? -50.049 27.509 43.415 1.00 56.19 90 GLN A N 1
ATOM 744 C CA . GLN A 1 90 ? -50.226 28.636 44.333 1.00 56.19 90 GLN A CA 1
ATOM 745 C C . GLN A 1 90 ? -50.018 30.000 43.655 1.00 56.19 90 GLN A C 1
ATOM 747 O O . GLN A 1 90 ? -50.712 30.953 43.991 1.00 56.19 90 GLN A O 1
ATOM 752 N N . LYS A 1 91 ? -49.138 30.079 42.644 1.00 58.94 91 LYS A N 1
ATOM 753 C CA . LYS A 1 91 ? -48.968 31.273 41.793 1.00 58.94 91 LYS A CA 1
ATOM 754 C C . LYS A 1 91 ? -50.076 31.485 40.758 1.00 58.94 91 LYS A C 1
ATOM 756 O O . LYS A 1 91 ? -50.203 32.589 40.257 1.00 58.94 91 LYS A O 1
ATOM 761 N N . LEU A 1 92 ? -50.836 30.445 40.410 1.00 62.47 92 LEU A N 1
ATOM 762 C CA . LEU A 1 92 ? -51.952 30.543 39.458 1.00 62.47 92 LEU A CA 1
ATOM 763 C C . LEU A 1 92 ? -53.262 31.007 40.130 1.00 62.47 92 LEU A C 1
ATOM 765 O O . LEU A 1 92 ? -54.221 31.342 39.445 1.00 62.47 92 LEU A O 1
ATOM 769 N N . LEU A 1 93 ? -53.309 30.993 41.465 1.00 58.47 93 LEU A N 1
ATOM 770 C CA . LEU A 1 93 ? -54.470 31.356 42.287 1.00 58.47 93 LEU A CA 1
ATOM 771 C C . LEU A 1 93 ? -54.360 32.755 42.929 1.00 58.47 93 LEU A C 1
ATOM 773 O O . LEU A 1 93 ? -55.201 33.103 43.756 1.00 58.47 93 LEU A O 1
ATOM 777 N N . LEU A 1 94 ? -53.344 33.536 42.553 1.00 47.31 94 LEU A N 1
ATOM 778 C CA . LEU A 1 94 ? -53.088 34.921 42.972 1.00 47.31 94 LEU A CA 1
ATOM 779 C C . LEU A 1 94 ? -53.084 35.823 41.736 1.00 47.31 94 LEU A C 1
ATOM 781 O O . LEU A 1 94 ? -53.633 36.941 41.838 1.00 47.31 94 LEU A O 1
#